Protein AF-A0A931I840-F1 (afdb_monomer)

InterPro domains:
  IPR001387 Cro/C1-type, helix-turn-helix domain [cd00093] (9-64)
  IPR010982 Lambda repressor-like, DNA-binding domain superfamily [G3DSA:1.10.260.40] (5-68)
  IPR010982 Lambda repressor-like, DNA-binding domain superfamily [SSF47413] (7-67)

Nearest PDB structures (foldseek):
  1y7y-assembly1_B  TM=8.201E-01  e=1.451E-03  Aeromonas hydrophila
  2b5a-assembly1_A  TM=7.932E-01  e=1.276E-03  [Bacillus] caldolyticus
  3f52-assembly1_A  TM=7.862E-01  e=1.548E-03  Corynebacterium glutamicum
  3f52-assembly1_E  TM=8.228E-01  e=4.069E-03  Corynebacterium glutamicum
  6jq1-assembly1_A  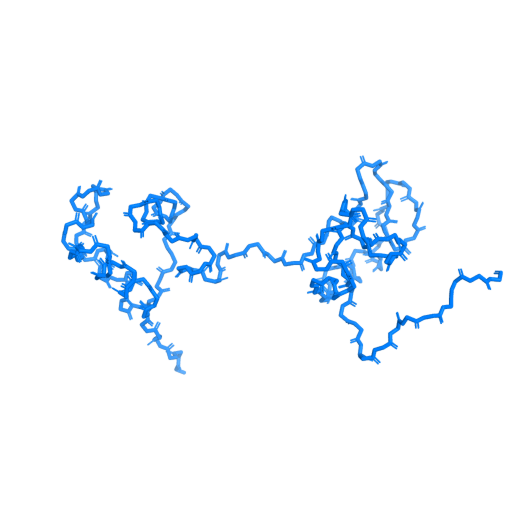TM=7.005E-01  e=1.141E-02  Deinococcus geothermalis DSM 11300

Radius of gyration: 20.65 Å; Cα contacts (8 Å, |Δi|>4): 161; chains: 1; bounding box: 42×32×60 Å

Sequence (143 aa):
MSSVRTNLRLREAVLKAGFTPERVAEKLQVDPKTVERWIQTGRTPYPRHRYAVAALVGVSVAELFPQSAPQLRPSRTSFAGVCIWCEHTECENADCIVTHESAEWEVCEVCGGAPWMASVTGCGCVFGLVQKSAKFAAAGAVA

Structure (mmCIF, N/CA/C/O backbone):
data_AF-A0A931I840-F1
#
_entry.id   AF-A0A931I840-F1
#
loop_
_atom_site.group_PDB
_atom_site.id
_atom_site.type_symbol
_atom_site.label_atom_id
_atom_site.label_alt_id
_atom_site.label_comp_id
_atom_site.label_asym_id
_atom_site.label_entity_id
_atom_site.label_seq_id
_atom_site.pdbx_PDB_ins_code
_atom_site.Cartn_x
_atom_site.Cartn_y
_atom_site.Cartn_z
_atom_site.occupancy
_atom_site.B_iso_or_equiv
_atom_site.auth_seq_id
_atom_site.auth_comp_id
_atom_site.auth_asym_id
_atom_site.auth_atom_id
_atom_site.pdbx_PDB_model_num
ATOM 1 N N . MET A 1 1 ? 15.443 13.947 17.221 1.00 32.94 1 MET A N 1
ATOM 2 C CA . MET A 1 1 ? 14.332 13.431 18.054 1.00 32.94 1 MET A CA 1
ATOM 3 C C . MET A 1 1 ? 13.186 13.083 17.119 1.00 32.94 1 MET A C 1
ATOM 5 O O . MET A 1 1 ? 12.554 13.989 16.594 1.00 32.94 1 MET A O 1
ATOM 9 N N . SER A 1 2 ? 13.007 11.798 16.795 1.00 41.16 2 SER A N 1
ATOM 10 C CA . SER A 1 2 ? 11.962 11.373 15.856 1.00 41.16 2 SER A CA 1
ATOM 11 C C . SER A 1 2 ? 10.600 11.648 16.490 1.00 41.16 2 SER A C 1
ATOM 13 O O . SER A 1 2 ? 10.321 11.143 17.576 1.00 41.16 2 SER A O 1
ATOM 15 N N . SER A 1 3 ? 9.792 12.507 15.867 1.00 49.53 3 SER A N 1
ATOM 16 C CA . SER A 1 3 ? 8.416 12.762 16.292 1.00 49.53 3 SER A CA 1
ATOM 17 C C . SER A 1 3 ? 7.653 11.443 16.193 1.00 49.53 3 SER A C 1
ATOM 19 O O . SER A 1 3 ? 7.295 11.002 15.102 1.00 49.53 3 SER A O 1
ATOM 21 N N . VAL A 1 4 ? 7.463 10.778 17.336 1.00 57.53 4 VAL A N 1
ATOM 22 C CA . VAL A 1 4 ? 6.556 9.640 17.470 1.00 57.53 4 VAL A CA 1
ATOM 23 C C . VAL A 1 4 ? 5.166 10.178 17.165 1.00 57.53 4 VAL A C 1
ATOM 25 O O . VAL A 1 4 ? 4.555 10.857 17.987 1.00 57.53 4 VAL A O 1
ATOM 28 N N . ARG A 1 5 ? 4.708 9.968 15.934 1.00 75.12 5 ARG A N 1
ATOM 29 C CA . ARG A 1 5 ? 3.426 10.484 15.474 1.00 75.12 5 ARG A CA 1
ATOM 30 C C . ARG A 1 5 ? 2.402 9.364 15.620 1.00 75.12 5 ARG A C 1
ATOM 32 O O . ARG A 1 5 ? 2.460 8.372 14.898 1.00 75.12 5 ARG A O 1
ATOM 39 N N . THR A 1 6 ? 1.495 9.522 16.580 1.00 88.69 6 THR A N 1
ATOM 40 C CA . THR A 1 6 ? 0.313 8.671 16.773 1.00 88.69 6 THR A CA 1
ATOM 41 C C . THR A 1 6 ? -0.348 8.356 15.428 1.00 88.69 6 THR A C 1
ATOM 43 O O . THR A 1 6 ? -0.592 9.259 14.625 1.00 88.69 6 THR A O 1
ATOM 46 N N . ASN A 1 7 ? -0.684 7.089 15.183 1.00 93.06 7 ASN A N 1
ATOM 47 C CA . ASN A 1 7 ? -1.485 6.672 14.040 1.00 93.06 7 ASN A CA 1
ATOM 48 C C . ASN A 1 7 ? -2.959 7.036 14.268 1.00 93.06 7 ASN A C 1
ATOM 50 O O . ASN A 1 7 ? -3.771 6.226 14.725 1.00 93.06 7 ASN A O 1
ATOM 54 N N . LEU A 1 8 ? -3.288 8.290 13.958 1.00 93.62 8 LEU A N 1
ATOM 55 C CA . LEU A 1 8 ? -4.648 8.819 14.047 1.00 93.62 8 LEU A CA 1
ATOM 56 C C . LEU A 1 8 ? -5.612 8.092 13.102 1.00 93.62 8 LEU A C 1
ATOM 58 O O . LEU A 1 8 ? -6.744 7.841 13.492 1.00 93.62 8 LEU A O 1
ATOM 62 N N . ARG A 1 9 ? -5.147 7.654 11.922 1.00 93.69 9 ARG A N 1
ATOM 63 C CA . ARG A 1 9 ? -5.976 6.914 10.954 1.00 93.69 9 ARG A CA 1
ATOM 64 C C . ARG A 1 9 ? -6.483 5.599 11.535 1.00 93.69 9 ARG A C 1
ATOM 66 O O . ARG A 1 9 ? -7.673 5.317 11.466 1.00 93.69 9 ARG A O 1
ATOM 73 N N . LEU A 1 10 ? -5.599 4.828 12.172 1.00 95.38 10 LEU A N 1
ATOM 74 C CA . LEU A 1 10 ? -5.989 3.597 12.857 1.00 95.38 10 LEU A CA 1
ATOM 75 C C . LEU A 1 10 ? -6.926 3.876 14.033 1.00 95.38 10 LEU A C 1
ATOM 77 O O . LEU A 1 10 ? -7.921 3.174 14.189 1.00 95.38 10 LEU A O 1
ATOM 81 N N . ARG A 1 11 ? -6.642 4.908 14.838 1.00 95.38 11 ARG A N 1
ATOM 82 C CA . ARG A 1 11 ? -7.516 5.300 15.953 1.00 95.38 11 ARG A CA 1
ATOM 83 C C . 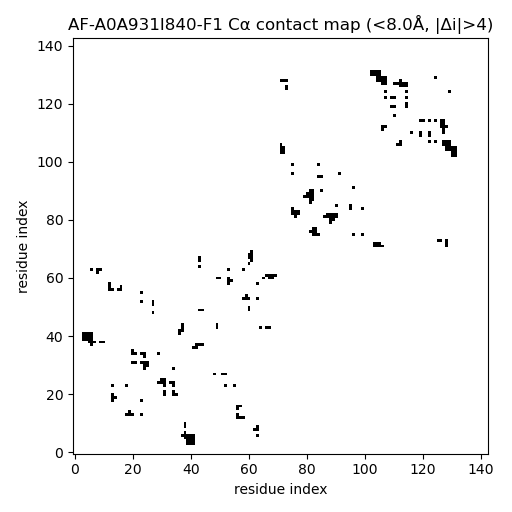ARG A 1 11 ? -8.930 5.626 15.469 1.00 95.38 11 ARG A C 1
ATOM 85 O O . ARG A 1 11 ? -9.896 5.112 16.021 1.00 95.38 11 ARG A O 1
ATOM 92 N N . GLU A 1 12 ? -9.046 6.469 14.451 1.00 95.94 12 GLU A N 1
ATOM 93 C CA . GLU A 1 12 ? -10.330 6.885 13.890 1.00 95.94 12 GLU A CA 1
ATOM 94 C C . GLU A 1 12 ? -11.071 5.722 13.234 1.00 95.94 12 GLU A C 1
ATOM 96 O O . GLU A 1 12 ? -12.273 5.590 13.443 1.00 95.94 12 GLU A O 1
ATOM 101 N N . ALA A 1 13 ? -10.377 4.859 12.487 1.00 96.88 13 ALA A N 1
ATOM 102 C CA . ALA A 1 13 ? -10.984 3.688 11.857 1.00 96.88 13 ALA A CA 1
ATOM 103 C C . ALA A 1 13 ? -11.556 2.709 12.894 1.00 96.88 13 ALA A C 1
ATOM 105 O O . ALA A 1 13 ? -12.686 2.251 12.749 1.00 96.88 13 ALA A O 1
ATOM 106 N N . VAL A 1 14 ? -10.811 2.444 13.974 1.00 96.19 14 VAL A N 1
ATOM 107 C CA . VAL A 1 14 ? -11.269 1.601 15.092 1.00 96.19 14 VAL A CA 1
ATOM 108 C C . VAL A 1 14 ? -12.529 2.184 15.737 1.00 96.19 14 VAL A C 1
ATOM 110 O O . VAL A 1 14 ? -13.508 1.462 15.915 1.00 96.19 14 VAL A O 1
ATOM 113 N N . LEU A 1 15 ? -12.539 3.493 16.013 1.00 95.75 15 LEU A N 1
ATOM 114 C CA . LEU A 1 15 ? -13.697 4.170 16.607 1.00 95.75 15 LEU A CA 1
ATOM 115 C C . LEU A 1 15 ? -14.911 4.198 15.666 1.00 95.75 15 LEU A C 1
ATOM 117 O O . LEU A 1 15 ? -16.021 3.908 16.103 1.00 95.75 15 LEU A O 1
ATOM 121 N N . LYS A 1 16 ? -14.717 4.504 14.376 1.00 96.69 16 LYS A N 1
ATOM 122 C CA . LYS A 1 16 ? -15.792 4.510 13.364 1.00 96.69 16 LYS A CA 1
ATOM 123 C C . LYS A 1 16 ? -16.410 3.127 13.168 1.00 96.69 16 LYS A C 1
ATOM 125 O O . LYS A 1 16 ? -17.613 3.030 12.955 1.00 96.69 16 LYS A O 1
ATOM 130 N N . ALA A 1 17 ? -15.607 2.072 13.282 1.00 96.06 17 ALA A N 1
ATOM 131 C CA . ALA A 1 17 ? -16.074 0.690 13.248 1.00 96.06 17 ALA A CA 1
ATOM 132 C C . ALA A 1 17 ? -16.749 0.238 14.564 1.00 96.06 17 ALA A C 1
ATOM 134 O O . ALA A 1 17 ? -17.170 -0.912 14.668 1.00 96.06 17 ALA A O 1
ATOM 135 N N . GLY A 1 18 ? -16.860 1.116 15.570 1.00 96.00 18 GLY A N 1
ATOM 136 C CA . GLY A 1 18 ? -17.506 0.817 16.850 1.00 96.00 18 GLY A CA 1
ATOM 137 C C . GLY A 1 18 ? -16.677 -0.079 17.773 1.00 96.00 18 GLY A C 1
ATOM 138 O O . GLY A 1 18 ? -17.229 -0.717 18.669 1.00 96.00 18 GLY A O 1
ATOM 139 N N . PHE A 1 19 ? -15.362 -0.154 17.562 1.00 96.50 19 PHE A N 1
ATOM 140 C CA . PHE A 1 19 ? -14.462 -0.955 18.383 1.00 96.50 19 PHE A CA 1
ATOM 141 C C . PHE A 1 19 ? -13.672 -0.101 19.374 1.00 96.50 19 PHE A C 1
ATOM 143 O O . PHE A 1 19 ? -13.385 1.073 19.148 1.00 96.50 19 PHE A O 1
ATOM 150 N N . THR A 1 20 ? -13.257 -0.739 20.466 1.00 95.50 20 THR A N 1
ATOM 151 C CA . THR A 1 20 ? -12.197 -0.238 21.344 1.00 95.50 20 THR A CA 1
ATOM 152 C C . THR A 1 20 ? -10.884 -0.974 21.039 1.00 95.50 20 THR A C 1
ATOM 154 O O . THR A 1 20 ? -10.924 -2.070 20.463 1.00 95.50 20 THR A O 1
ATOM 157 N N . PRO A 1 21 ? -9.709 -0.429 21.410 1.00 94.19 21 PRO A N 1
ATOM 158 C CA . PRO A 1 21 ? -8.431 -1.130 21.255 1.00 94.19 21 PRO A CA 1
ATOM 159 C C . PRO A 1 21 ? -8.421 -2.530 21.884 1.00 94.19 21 PRO A C 1
ATOM 161 O O . PRO A 1 21 ? -7.870 -3.463 21.300 1.00 94.19 21 PRO A O 1
ATOM 164 N N . GLU A 1 22 ? -9.085 -2.705 23.025 1.00 96.19 22 GLU A N 1
ATOM 165 C CA . GLU A 1 22 ? -9.223 -3.985 23.725 1.00 96.19 22 GLU A CA 1
ATOM 166 C C . GLU A 1 22 ? -10.059 -4.968 22.906 1.00 96.19 22 GLU A C 1
ATOM 168 O O . GLU A 1 22 ? -9.683 -6.129 22.754 1.00 96.19 22 GLU A O 1
ATOM 173 N N . ARG A 1 23 ? -11.161 -4.499 22.309 1.00 97.19 23 ARG A N 1
ATOM 174 C CA . ARG A 1 23 ? -12.017 -5.344 21.471 1.00 97.19 23 ARG A CA 1
ATOM 175 C C . ARG A 1 23 ? -11.320 -5.759 20.177 1.00 97.19 23 ARG A C 1
ATOM 177 O O . ARG A 1 23 ? -11.497 -6.890 19.726 1.00 97.19 23 ARG A O 1
ATOM 184 N N . VAL A 1 24 ? -10.505 -4.878 19.596 1.00 97.00 24 VAL A N 1
ATOM 185 C CA . VAL A 1 24 ? -9.621 -5.229 18.472 1.00 97.00 24 VAL A CA 1
ATOM 186 C C . VAL A 1 24 ? -8.622 -6.298 18.907 1.00 97.00 24 VAL A C 1
ATOM 188 O O . VAL A 1 24 ? -8.442 -7.284 18.197 1.00 97.00 24 VAL A O 1
ATOM 191 N N . ALA A 1 25 ? -7.999 -6.130 20.073 1.00 97.19 25 ALA A N 1
ATOM 192 C CA . ALA A 1 25 ? -7.014 -7.068 20.596 1.00 97.19 25 ALA A CA 1
ATOM 193 C C . ALA A 1 25 ? -7.606 -8.466 20.818 1.00 97.19 25 ALA A C 1
ATOM 195 O O . ALA A 1 25 ? -7.025 -9.456 20.379 1.00 97.19 25 ALA A O 1
ATOM 196 N N . GLU A 1 26 ? -8.808 -8.533 21.392 1.00 97.19 26 GLU A N 1
ATOM 197 C CA . GLU A 1 26 ? -9.574 -9.769 21.557 1.00 97.19 26 GLU A CA 1
ATOM 198 C C . GLU A 1 26 ? -9.872 -10.438 20.205 1.00 97.19 26 GLU A C 1
ATOM 200 O O . GLU A 1 26 ? -9.579 -11.619 20.018 1.00 97.19 26 GLU A O 1
ATOM 205 N N . LYS A 1 27 ? -10.398 -9.680 19.232 1.00 96.56 27 LYS A N 1
ATOM 206 C CA . LYS A 1 27 ? -10.734 -10.193 17.892 1.00 96.56 27 LYS A CA 1
ATOM 207 C C . LYS A 1 27 ? -9.514 -10.705 17.127 1.00 96.56 27 LYS A C 1
ATOM 209 O O . LYS A 1 27 ? -9.632 -11.675 16.385 1.00 96.56 27 LYS A O 1
ATOM 214 N N . LEU A 1 28 ? -8.365 -10.051 17.290 1.00 95.81 28 LEU A N 1
ATOM 215 C CA . LEU A 1 28 ? -7.110 -10.402 16.618 1.00 95.81 28 LEU A CA 1
ATOM 216 C C . LEU A 1 28 ? -6.239 -11.369 17.434 1.00 95.81 28 LEU A C 1
ATOM 218 O O . LEU A 1 28 ? -5.167 -11.745 16.959 1.00 95.81 28 LEU A O 1
ATOM 222 N N . GLN A 1 29 ? -6.676 -11.757 18.638 1.00 96.00 29 GLN A N 1
ATOM 223 C CA . GLN A 1 29 ? -5.917 -12.594 19.574 1.00 96.00 29 GLN A CA 1
ATOM 224 C C . GLN A 1 29 ? -4.497 -12.055 19.822 1.00 96.00 29 GLN A C 1
ATOM 226 O O . GLN A 1 29 ? -3.501 -12.782 19.783 1.00 96.00 29 GLN A O 1
ATOM 231 N N . VAL A 1 30 ? -4.399 -10.746 20.051 1.00 96.44 30 VAL A N 1
ATOM 232 C CA . VAL A 1 30 ? -3.158 -10.055 20.421 1.00 96.44 30 VAL A CA 1
ATOM 233 C C . VAL A 1 30 ? -3.309 -9.389 21.784 1.00 96.44 30 VAL A C 1
ATOM 235 O O . VAL A 1 30 ? -4.413 -9.184 22.273 1.00 96.44 30 VAL A O 1
ATOM 238 N N . ASP A 1 31 ? -2.189 -9.023 22.401 1.00 96.19 31 ASP A N 1
ATOM 239 C CA . ASP A 1 31 ? -2.203 -8.263 23.651 1.00 96.19 31 ASP A CA 1
ATOM 240 C C . ASP A 1 31 ? -2.762 -6.835 23.422 1.00 96.19 31 ASP A C 1
ATOM 242 O O . ASP A 1 31 ? -2.341 -6.183 22.457 1.00 96.19 31 ASP A O 1
ATOM 246 N N . PRO A 1 32 ? -3.654 -6.305 24.285 1.00 94.94 32 PRO A N 1
ATOM 247 C CA . PRO A 1 32 ? -4.187 -4.944 24.161 1.00 94.94 32 PRO A CA 1
ATOM 248 C C . PRO A 1 32 ? -3.115 -3.856 24.033 1.00 94.94 32 PRO A C 1
ATOM 250 O O . PRO A 1 32 ? -3.231 -2.980 23.171 1.00 94.94 32 PRO A O 1
ATOM 253 N N . LYS A 1 33 ? -1.995 -3.969 24.760 1.00 94.69 33 LYS A N 1
ATOM 254 C CA . LYS A 1 33 ? -0.864 -3.031 24.650 1.00 94.69 33 LYS A CA 1
ATOM 255 C C . LYS A 1 33 ? -0.211 -3.077 23.274 1.00 94.69 33 LYS A C 1
ATOM 257 O O . LYS A 1 33 ? 0.421 -2.112 22.848 1.00 94.69 33 LYS A O 1
ATOM 262 N N . THR A 1 34 ? -0.330 -4.192 22.551 1.00 95.19 34 THR A N 1
ATOM 263 C CA . THR A 1 34 ? 0.154 -4.283 21.168 1.00 95.19 34 THR A CA 1
ATOM 264 C C . THR A 1 34 ? -0.670 -3.391 20.245 1.00 95.19 34 THR A C 1
ATOM 266 O O . THR A 1 34 ? -0.076 -2.674 19.435 1.00 95.19 34 THR A O 1
ATOM 269 N N . VAL A 1 35 ? -1.998 -3.386 20.399 1.00 95.38 35 VAL A N 1
ATOM 270 C CA . VAL A 1 35 ? -2.904 -2.517 19.629 1.00 95.38 35 VAL A CA 1
ATOM 271 C C . VAL A 1 35 ? -2.713 -1.056 20.025 1.00 95.38 35 VAL A C 1
ATOM 273 O O . VAL A 1 35 ? -2.542 -0.202 19.152 1.00 95.38 35 VAL A O 1
ATOM 276 N N . GLU A 1 36 ? -2.640 -0.764 21.325 1.00 94.12 36 GLU A N 1
ATOM 277 C CA . GLU A 1 36 ? -2.322 0.579 21.823 1.00 94.12 36 GLU A CA 1
ATOM 278 C C . GLU A 1 36 ? -1.004 1.087 21.249 1.00 94.12 36 GLU A C 1
ATOM 280 O O . GLU A 1 36 ? -0.931 2.223 20.790 1.00 94.12 36 GLU A O 1
ATOM 285 N N . ARG A 1 37 ? 0.029 0.239 21.196 1.00 93.38 37 ARG A N 1
ATOM 286 C CA . ARG A 1 37 ? 1.320 0.593 20.605 1.00 93.38 37 ARG A CA 1
ATOM 287 C C . ARG A 1 37 ? 1.199 0.901 19.113 1.00 93.38 37 ARG A C 1
ATOM 289 O O . ARG A 1 37 ? 1.820 1.859 18.664 1.00 93.38 37 ARG A O 1
ATOM 296 N N . TRP A 1 38 ? 0.411 0.151 18.339 1.00 94.38 38 TRP A N 1
ATOM 297 C CA . TRP A 1 38 ? 0.172 0.483 16.923 1.00 94.38 38 TRP A CA 1
ATOM 298 C C . TRP A 1 38 ? -0.449 1.874 16.760 1.00 94.38 38 TRP A C 1
ATOM 300 O O . TRP A 1 38 ? -0.074 2.611 15.847 1.00 94.38 38 TRP A O 1
ATOM 310 N N . ILE A 1 39 ? -1.352 2.251 17.669 1.00 94.12 39 ILE A N 1
ATOM 311 C CA . ILE A 1 39 ? -2.013 3.558 17.663 1.00 94.12 39 ILE A CA 1
ATOM 312 C C . ILE A 1 39 ? -1.074 4.659 18.164 1.00 94.12 39 ILE A C 1
ATOM 314 O O . ILE A 1 39 ? -0.904 5.666 17.493 1.00 94.12 39 ILE A O 1
ATOM 318 N N . GLN A 1 40 ? -0.466 4.508 19.335 1.00 92.38 40 GLN A N 1
ATOM 319 C CA . GLN A 1 40 ? 0.278 5.576 20.008 1.00 92.38 40 GLN A CA 1
ATOM 320 C C . GLN A 1 40 ? 1.639 5.840 19.369 1.00 92.38 40 GLN A C 1
ATOM 322 O O . GLN A 1 40 ? 2.038 6.994 19.249 1.00 92.38 40 GLN A O 1
ATOM 327 N N . THR A 1 41 ? 2.350 4.795 18.939 1.00 87.56 41 THR A N 1
ATOM 328 C CA . THR A 1 41 ? 3.704 4.961 18.387 1.00 87.56 41 THR A CA 1
ATOM 329 C C . THR A 1 41 ? 3.752 4.955 16.869 1.00 87.56 41 THR A C 1
ATOM 331 O O . THR A 1 41 ? 4.817 5.151 16.288 1.00 87.56 41 THR A O 1
ATOM 334 N N . GLY A 1 42 ? 2.614 4.704 16.218 1.00 82.50 42 GLY A N 1
ATOM 335 C CA . GLY A 1 42 ? 2.547 4.553 14.770 1.00 82.50 42 GLY A CA 1
ATOM 336 C C . GLY A 1 42 ? 3.305 3.336 14.248 1.00 82.50 42 GLY A C 1
ATOM 337 O O . GLY A 1 42 ? 3.617 3.265 13.062 1.00 82.50 42 GLY A O 1
ATOM 338 N N . ARG A 1 43 ? 3.619 2.367 15.121 1.00 86.50 43 ARG A N 1
ATOM 339 C CA . ARG A 1 43 ? 4.358 1.165 14.736 1.00 86.50 43 ARG A CA 1
ATOM 340 C C . ARG A 1 43 ? 3.559 0.344 13.731 1.00 86.50 43 ARG A C 1
ATOM 342 O O . ARG A 1 43 ? 2.479 -0.151 14.046 1.00 86.50 43 ARG A O 1
ATOM 349 N N . THR A 1 44 ? 4.168 0.097 12.579 1.00 89.44 44 THR A N 1
ATOM 350 C CA . THR A 1 44 ? 3.640 -0.800 11.553 1.00 89.44 44 THR A CA 1
ATOM 351 C C . THR A 1 44 ? 3.671 -2.264 12.042 1.00 89.44 44 THR A C 1
ATOM 353 O O . THR A 1 44 ? 4.749 -2.773 12.370 1.00 89.44 44 THR A O 1
ATOM 356 N N . PRO A 1 45 ? 2.523 -2.968 12.114 1.00 91.75 45 PRO A N 1
ATOM 357 C CA . PRO A 1 45 ? 2.461 -4.381 12.492 1.00 91.75 45 PRO A CA 1
ATOM 358 C C . PRO A 1 45 ? 3.098 -5.313 11.449 1.00 91.75 45 PRO A C 1
ATOM 360 O O . PRO A 1 45 ? 3.325 -4.932 10.297 1.00 91.75 45 PRO A O 1
ATOM 363 N N . TYR A 1 46 ? 3.300 -6.578 11.837 1.00 90.88 46 TYR A N 1
ATOM 364 C CA . TYR A 1 46 ? 3.591 -7.659 10.889 1.00 90.88 46 TYR A CA 1
ATOM 365 C C . TYR A 1 46 ? 2.445 -7.844 9.881 1.00 90.88 46 TYR A C 1
ATOM 367 O O . TYR A 1 46 ? 1.289 -7.610 10.249 1.00 90.88 46 TYR A O 1
ATOM 375 N N . PRO A 1 47 ? 2.730 -8.327 8.652 1.00 90.50 47 PRO A N 1
ATOM 376 C CA . PRO A 1 47 ? 1.746 -8.434 7.574 1.00 90.50 47 PRO A CA 1
ATOM 377 C C . PRO A 1 47 ? 0.409 -9.050 7.999 1.00 90.50 47 PRO A C 1
ATOM 379 O O . PRO A 1 47 ? -0.624 -8.414 7.816 1.00 90.50 47 PRO A O 1
ATOM 382 N N . ARG A 1 48 ? 0.423 -10.212 8.672 1.00 93.50 48 ARG A N 1
ATOM 383 C CA . ARG A 1 48 ? -0.800 -10.896 9.139 1.00 93.50 48 ARG A CA 1
ATOM 384 C C . ARG A 1 48 ? -1.735 -9.992 9.954 1.00 93.50 48 ARG A C 1
ATOM 386 O O . ARG A 1 48 ? -2.939 -9.986 9.740 1.00 93.50 48 ARG A O 1
ATOM 393 N N . HIS A 1 49 ? -1.160 -9.187 10.846 1.00 95.06 49 HIS A N 1
ATOM 394 C CA . HIS A 1 49 ? -1.900 -8.318 11.759 1.00 95.06 49 HIS A CA 1
ATOM 395 C C . HIS A 1 49 ? -2.388 -7.055 11.058 1.00 95.06 49 HIS A C 1
ATOM 397 O O . HIS A 1 49 ? -3.474 -6.574 11.365 1.00 95.06 49 HIS A O 1
ATOM 403 N N . ARG A 1 50 ? -1.622 -6.551 10.078 1.00 93.56 50 ARG A N 1
ATOM 404 C CA . ARG A 1 50 ? -2.052 -5.435 9.222 1.00 93.56 50 ARG A CA 1
ATOM 405 C C . ARG A 1 50 ? -3.297 -5.794 8.427 1.00 93.56 50 ARG A C 1
ATOM 407 O O . ARG A 1 50 ? -4.247 -5.022 8.423 1.00 93.56 50 ARG A O 1
ATOM 414 N N . TYR A 1 51 ? -3.296 -6.960 7.785 1.00 94.62 51 TYR A N 1
ATOM 415 C CA . TYR A 1 51 ? -4.454 -7.416 7.019 1.00 94.62 51 TYR A CA 1
ATOM 416 C C . TYR A 1 51 ? -5.652 -7.702 7.926 1.00 94.62 51 TYR A C 1
ATOM 418 O O . TYR A 1 51 ? -6.760 -7.286 7.604 1.00 94.62 51 TYR A O 1
ATOM 426 N N . ALA A 1 52 ? -5.432 -8.334 9.084 1.00 96.25 52 ALA A N 1
ATOM 427 C CA . ALA A 1 52 ? -6.509 -8.625 10.026 1.00 96.25 52 ALA A CA 1
ATOM 428 C C . ALA A 1 52 ? -7.183 -7.353 10.565 1.00 96.25 52 ALA A C 1
ATOM 430 O O . ALA A 1 52 ? -8.409 -7.272 10.575 1.00 96.25 52 ALA A O 1
ATOM 431 N N . VAL A 1 53 ? -6.406 -6.338 10.972 1.00 96.44 53 VAL A N 1
ATOM 432 C CA . VAL A 1 53 ? -6.992 -5.088 11.484 1.00 96.44 53 VAL A CA 1
ATOM 433 C C . VAL A 1 53 ? -7.685 -4.297 10.377 1.00 96.44 53 VAL A C 1
ATOM 435 O O . VAL A 1 53 ? -8.770 -3.778 10.611 1.00 96.44 53 VAL A O 1
ATOM 438 N N . ALA A 1 54 ? -7.112 -4.265 9.168 1.00 96.00 54 ALA A N 1
ATOM 439 C CA . ALA A 1 54 ? -7.719 -3.643 7.992 1.00 96.00 54 ALA A CA 1
ATOM 440 C C . ALA A 1 54 ? -9.083 -4.260 7.657 1.00 96.00 54 ALA A C 1
ATOM 442 O O . ALA A 1 54 ? -10.065 -3.539 7.488 1.00 96.00 54 ALA A O 1
ATOM 443 N N . ALA A 1 55 ? -9.161 -5.594 7.643 1.00 96.25 55 ALA A N 1
ATOM 444 C CA . ALA A 1 55 ? -10.410 -6.316 7.431 1.00 96.25 55 ALA A CA 1
ATOM 445 C C . ALA A 1 55 ? -11.429 -6.053 8.550 1.00 96.25 55 ALA A C 1
ATOM 447 O O . ALA A 1 55 ? -12.606 -5.859 8.263 1.00 96.25 55 ALA A O 1
ATOM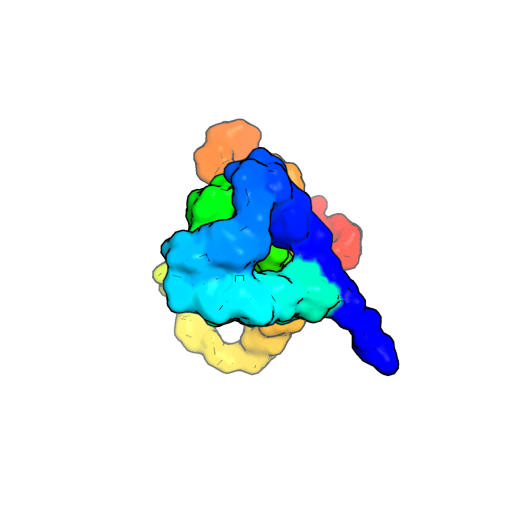 448 N N . LEU A 1 56 ? -10.981 -6.005 9.811 1.00 97.00 56 LEU A N 1
ATOM 449 C CA . LEU A 1 56 ? -11.860 -5.765 10.957 1.00 97.00 56 LEU A CA 1
ATOM 450 C C . LEU A 1 56 ? -12.526 -4.382 10.905 1.00 97.00 56 LEU A C 1
ATOM 452 O O . LEU A 1 56 ? -13.700 -4.269 11.241 1.00 97.00 56 LEU A O 1
ATOM 456 N N . VAL A 1 57 ? -11.786 -3.343 10.509 1.00 96.88 57 VAL A N 1
ATOM 457 C CA . VAL A 1 57 ? -12.293 -1.956 10.494 1.00 96.88 57 VAL A CA 1
ATOM 458 C C . VAL A 1 57 ? -12.818 -1.507 9.126 1.00 96.88 57 VAL A C 1
ATOM 460 O O . VAL A 1 57 ? -13.327 -0.396 9.014 1.00 96.88 57 VAL A O 1
ATOM 463 N N . GLY A 1 58 ? -12.694 -2.339 8.087 1.00 95.69 58 GLY A N 1
ATOM 464 C CA . GLY A 1 58 ? -13.164 -2.030 6.733 1.00 95.69 58 GLY A CA 1
ATOM 465 C C . GLY A 1 58 ? -12.355 -0.948 6.008 1.00 95.69 58 GLY A C 1
ATOM 466 O O . GLY A 1 58 ? -12.887 -0.282 5.125 1.00 95.69 58 GLY A O 1
ATOM 467 N N . VAL A 1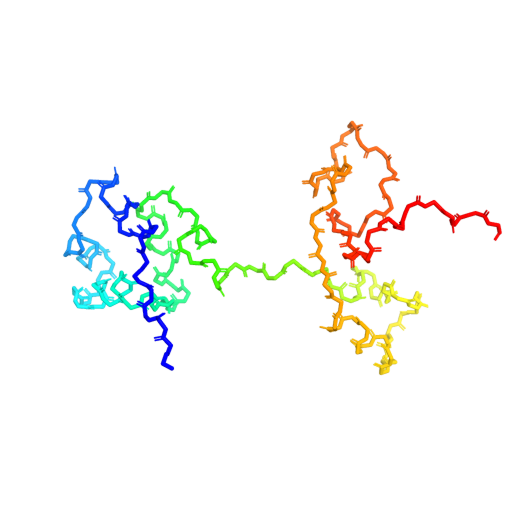 59 ? -11.084 -0.756 6.372 1.00 96.06 59 VAL A N 1
ATOM 468 C CA . VAL A 1 59 ? -10.196 0.270 5.794 1.00 96.06 59 VAL A CA 1
ATOM 469 C C . VAL A 1 59 ? -8.957 -0.397 5.210 1.00 96.06 59 VAL A C 1
ATOM 471 O O . VAL A 1 59 ? -8.425 -1.344 5.786 1.00 96.06 59 VAL A O 1
ATOM 474 N N . SER A 1 60 ? -8.472 0.087 4.065 1.00 93.19 60 SER A N 1
ATOM 475 C CA . SER A 1 60 ? -7.321 -0.518 3.387 1.00 93.19 60 SER A CA 1
ATOM 476 C C . SER A 1 60 ? -6.032 -0.452 4.226 1.00 93.19 60 SER A C 1
ATOM 478 O O . SER A 1 60 ? -5.793 0.492 4.982 1.00 93.19 60 SER A O 1
ATOM 480 N N . VAL A 1 61 ? -5.140 -1.435 4.049 1.00 92.00 61 VAL A N 1
ATOM 481 C CA . VAL A 1 61 ? -3.827 -1.451 4.726 1.00 92.00 61 VAL A CA 1
ATOM 482 C C . VAL A 1 61 ? -2.996 -0.215 4.375 1.00 92.00 61 VAL A C 1
ATOM 484 O O . VAL A 1 61 ? -2.330 0.328 5.251 1.00 92.00 61 VAL A O 1
ATOM 487 N N . ALA A 1 62 ? -3.043 0.237 3.119 1.00 88.69 62 ALA A N 1
ATOM 488 C CA . ALA A 1 62 ? -2.302 1.410 2.6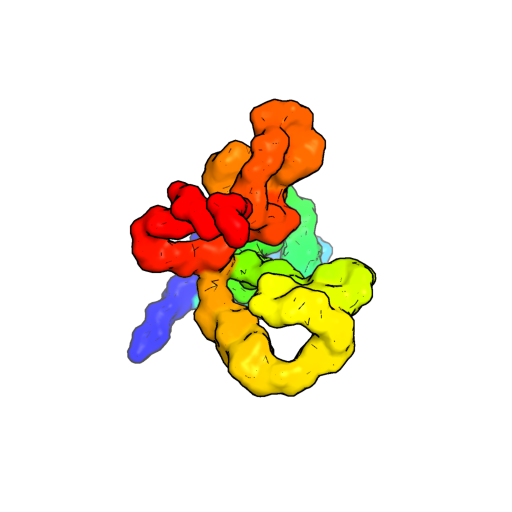57 1.00 88.69 62 ALA A CA 1
ATOM 489 C C . ALA A 1 62 ? -2.779 2.701 3.341 1.00 88.69 62 ALA A C 1
ATOM 491 O O . ALA A 1 62 ? -1.965 3.555 3.684 1.00 88.69 62 ALA A O 1
ATOM 492 N N . GLU A 1 63 ? -4.081 2.822 3.601 1.00 89.62 63 GLU A N 1
ATOM 493 C CA . GLU A 1 63 ? -4.641 3.962 4.323 1.00 89.62 63 GLU A CA 1
ATOM 494 C C . GLU A 1 63 ? -4.274 3.920 5.813 1.00 89.62 63 GLU A C 1
ATOM 496 O O . GLU A 1 63 ? -3.784 4.913 6.357 1.00 89.62 63 GLU A O 1
ATOM 501 N N . LEU A 1 64 ? -4.420 2.762 6.468 1.00 91.94 64 LEU A N 1
ATOM 502 C CA . LEU A 1 64 ? -4.068 2.599 7.885 1.00 91.94 64 LEU A CA 1
ATOM 503 C C . LEU A 1 64 ? -2.558 2.719 8.141 1.00 91.94 64 LEU A C 1
ATOM 505 O O . LEU A 1 64 ? -2.141 3.227 9.184 1.00 91.94 64 LEU A O 1
ATOM 509 N N . PHE A 1 65 ? -1.734 2.249 7.204 1.00 90.25 65 PHE A N 1
ATOM 510 C CA . PHE A 1 65 ? -0.282 2.149 7.33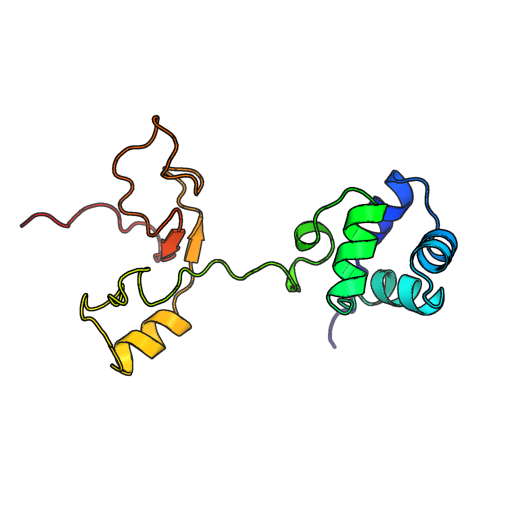3 1.00 90.25 65 PHE A CA 1
ATOM 511 C C . PHE A 1 65 ? 0.415 2.560 6.019 1.00 90.25 65 PHE A C 1
ATOM 513 O O . PHE A 1 65 ? 0.923 1.698 5.296 1.00 90.25 65 PHE A O 1
ATOM 520 N N . PRO A 1 66 ? 0.525 3.867 5.716 1.00 83.25 66 PRO A N 1
ATOM 521 C CA . PRO A 1 66 ? 1.085 4.348 4.446 1.00 83.25 66 PRO A CA 1
ATOM 522 C C . PRO A 1 66 ? 2.528 3.922 4.207 1.00 83.25 66 PRO A C 1
ATOM 524 O O . PRO A 1 66 ? 2.923 3.679 3.078 1.00 83.25 66 PRO A O 1
ATOM 527 N N . GLN A 1 67 ? 3.313 3.769 5.276 1.00 79.62 67 GLN A N 1
ATOM 528 C CA . GLN A 1 67 ? 4.690 3.270 5.186 1.00 79.62 67 GLN A CA 1
ATOM 529 C C . GLN A 1 67 ? 4.774 1.808 4.719 1.00 79.62 67 GLN A C 1
ATOM 531 O O . GLN A 1 67 ? 5.858 1.320 4.427 1.00 79.62 67 GLN A O 1
ATOM 536 N N . SER A 1 68 ? 3.647 1.093 4.69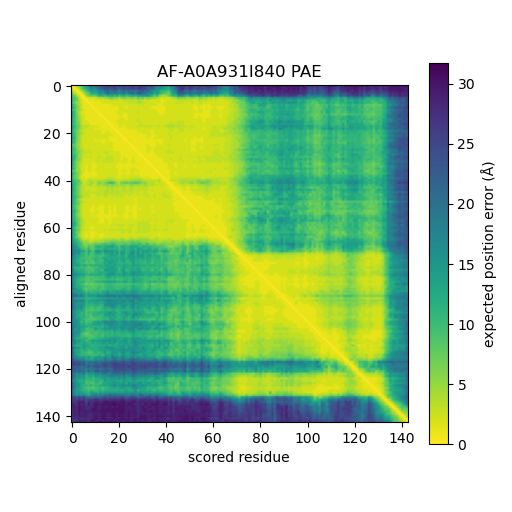7 1.00 75.38 68 SER A N 1
ATOM 537 C CA . SER A 1 68 ? 3.546 -0.273 4.181 1.00 75.38 68 SER A CA 1
ATOM 538 C C . SER A 1 68 ? 2.850 -0.364 2.826 1.00 75.38 68 SER A C 1
ATOM 540 O O . SER A 1 68 ? 2.714 -1.470 2.304 1.00 75.38 68 SER A O 1
ATOM 542 N N . ALA A 1 69 ? 2.399 0.766 2.268 1.00 69.75 69 ALA A N 1
ATOM 543 C CA . ALA A 1 69 ? 1.875 0.796 0.913 1.00 69.75 69 ALA A CA 1
ATOM 544 C C . ALA A 1 69 ? 2.995 0.416 -0.074 1.00 69.75 69 ALA A C 1
ATOM 546 O O . ALA A 1 69 ? 4.152 0.789 0.150 1.00 69.75 69 ALA A O 1
ATOM 547 N N . PRO A 1 70 ? 2.683 -0.343 -1.139 1.00 69.31 70 PRO A N 1
ATOM 548 C CA . PRO A 1 70 ? 3.662 -0.638 -2.173 1.00 69.31 70 PRO A CA 1
ATOM 549 C C . PRO A 1 70 ? 4.198 0.674 -2.750 1.00 69.31 70 PRO A C 1
ATOM 551 O O . PRO A 1 70 ? 3.436 1.605 -3.014 1.00 69.31 70 PRO A O 1
ATOM 554 N N . GLN A 1 71 ? 5.518 0.753 -2.915 1.00 76.12 71 GLN A N 1
ATOM 555 C CA . GLN A 1 71 ? 6.119 1.875 -3.625 1.00 76.12 71 GLN A CA 1
ATOM 556 C C . GLN A 1 71 ? 5.611 1.844 -5.065 1.00 76.12 71 GLN A C 1
ATOM 558 O O . GLN A 1 71 ? 5.626 0.792 -5.706 1.00 76.12 71 GLN A O 1
ATOM 563 N N . LEU A 1 72 ? 5.145 2.990 -5.559 1.00 85.19 72 LEU A N 1
ATOM 564 C CA . LEU A 1 72 ? 4.833 3.150 -6.971 1.00 85.19 72 LEU A CA 1
ATOM 565 C C . LEU A 1 72 ? 6.160 3.029 -7.722 1.00 85.19 72 LEU A C 1
ATOM 567 O O . LEU A 1 72 ? 6.994 3.926 -7.661 1.00 85.19 72 LEU A O 1
ATOM 571 N N . ARG A 1 73 ? 6.394 1.866 -8.324 1.00 90.12 73 ARG A N 1
ATOM 572 C CA . ARG A 1 73 ? 7.520 1.578 -9.210 1.00 90.12 73 ARG A CA 1
ATOM 573 C C . ARG A 1 73 ? 7.153 0.336 -10.025 1.00 90.12 73 ARG A C 1
ATOM 575 O O . ARG A 1 73 ? 6.852 -0.697 -9.423 1.00 90.12 73 ARG A O 1
ATOM 582 N N . PRO A 1 74 ? 7.136 0.409 -11.365 1.00 90.25 74 PRO A N 1
ATOM 583 C CA . PRO A 1 74 ? 6.939 -0.778 -12.182 1.00 90.25 74 PRO A CA 1
ATOM 584 C C . PRO A 1 74 ? 8.157 -1.698 -12.053 1.00 90.25 74 PRO A C 1
ATOM 586 O O . PRO A 1 74 ? 9.231 -1.264 -11.648 1.00 90.25 74 PRO A O 1
ATOM 589 N N . SER A 1 75 ? 8.024 -2.965 -12.437 1.00 92.12 75 SER A N 1
ATOM 590 C CA . SER A 1 75 ? 9.209 -3.808 -12.622 1.00 92.12 75 SER A CA 1
ATOM 591 C C . SER A 1 75 ? 10.164 -3.163 -13.636 1.00 92.12 75 SER A C 1
ATOM 593 O O . SER A 1 75 ? 9.717 -2.625 -14.651 1.00 92.12 75 SER A O 1
ATOM 595 N N . ARG A 1 76 ? 11.481 -3.245 -13.391 1.00 92.88 76 ARG A N 1
ATOM 596 C CA . ARG A 1 76 ? 12.509 -2.812 -14.358 1.00 92.88 76 ARG A CA 1
ATOM 597 C C . ARG A 1 76 ? 12.382 -3.549 -15.685 1.00 92.88 76 ARG A C 1
ATOM 599 O O . ARG A 1 76 ? 12.713 -2.999 -16.730 1.00 92.88 76 ARG A O 1
ATOM 606 N N . THR A 1 77 ? 11.950 -4.802 -15.635 1.00 94.00 77 THR A N 1
ATOM 607 C CA . THR A 1 77 ? 11.718 -5.638 -16.808 1.00 94.00 77 THR A CA 1
ATOM 608 C C . THR A 1 77 ? 10.225 -5.828 -17.033 1.00 94.00 77 THR A C 1
ATOM 610 O O . THR A 1 77 ? 9.459 -6.038 -16.089 1.00 94.00 77 THR A O 1
ATOM 613 N N . SER A 1 78 ? 9.805 -5.760 -18.295 1.00 90.69 78 SER A N 1
ATOM 614 C CA . SER A 1 78 ? 8.453 -6.128 -18.704 1.00 90.69 78 SER A CA 1
ATOM 615 C C . SER A 1 78 ? 8.195 -7.616 -18.441 1.00 90.69 78 SER A C 1
ATOM 617 O O . SER A 1 78 ? 9.117 -8.391 -18.180 1.00 90.69 78 SER A O 1
ATOM 619 N N . PHE A 1 79 ? 6.942 -8.052 -18.576 1.00 91.75 79 PHE A N 1
ATOM 620 C CA . PHE A 1 79 ? 6.582 -9.469 -18.448 1.00 91.75 79 PHE A CA 1
ATOM 621 C C . PHE A 1 79 ? 7.303 -10.384 -19.457 1.00 91.75 79 PHE A C 1
ATOM 623 O O . PHE A 1 79 ? 7.407 -11.580 -19.215 1.00 91.75 79 PHE A O 1
ATOM 630 N N . ALA A 1 80 ? 7.829 -9.827 -20.555 1.00 92.94 80 ALA A N 1
ATOM 631 C CA . ALA A 1 80 ? 8.639 -10.543 -21.542 1.00 92.94 80 ALA A CA 1
ATOM 632 C C . ALA A 1 80 ? 10.151 -10.521 -21.227 1.00 92.94 80 ALA A C 1
ATOM 634 O O . ALA A 1 80 ? 10.955 -10.937 -22.055 1.00 92.94 80 ALA A O 1
ATOM 635 N N . GLY A 1 81 ? 10.564 -10.001 -20.065 1.00 93.31 81 GLY A N 1
ATOM 636 C CA . GLY A 1 81 ? 11.975 -9.904 -19.676 1.00 93.31 81 GLY A CA 1
ATOM 637 C C . GLY A 1 81 ? 12.741 -8.745 -20.326 1.00 93.31 81 GLY A C 1
ATOM 638 O O . GLY A 1 81 ? 13.961 -8.680 -20.198 1.00 93.31 81 GLY A O 1
ATOM 639 N N . VAL A 1 82 ? 12.046 -7.823 -20.999 1.00 94.19 82 VAL A N 1
ATOM 640 C CA . VAL A 1 82 ? 12.643 -6.671 -21.696 1.00 94.19 82 VAL A CA 1
ATOM 641 C C . VAL A 1 82 ? 12.846 -5.511 -20.722 1.00 94.19 82 VAL A C 1
ATOM 643 O O . VAL A 1 82 ? 11.897 -5.105 -20.050 1.00 94.19 82 VAL A O 1
ATOM 646 N N . CYS A 1 83 ? 14.059 -4.964 -20.630 1.00 94.56 83 CYS A N 1
ATOM 647 C CA . CYS A 1 83 ? 14.362 -3.802 -19.790 1.00 94.56 83 CYS A CA 1
ATOM 648 C C . CYS A 1 83 ? 13.626 -2.548 -20.280 1.00 94.56 83 CYS A C 1
ATOM 650 O O . CYS A 1 83 ? 13.763 -2.180 -21.442 1.00 94.56 83 CYS A O 1
ATOM 652 N N . ILE A 1 84 ? 12.929 -1.837 -19.390 1.00 92.25 84 ILE A N 1
ATOM 653 C CA . ILE A 1 84 ? 12.186 -0.615 -19.750 1.00 92.25 84 ILE A CA 1
ATOM 654 C C . ILE A 1 84 ? 13.083 0.581 -20.118 1.00 92.25 84 ILE A C 1
ATOM 656 O O . ILE A 1 84 ? 12.573 1.585 -20.596 1.00 92.25 84 ILE A O 1
ATOM 660 N N . TRP A 1 85 ? 14.392 0.500 -19.852 1.00 92.50 85 TRP A N 1
ATOM 661 C CA . TRP A 1 85 ? 15.343 1.597 -20.089 1.00 92.50 85 TRP A CA 1
ATOM 662 C C . TRP A 1 85 ? 16.164 1.437 -21.365 1.00 92.50 85 TRP A C 1
ATOM 664 O O . TRP A 1 85 ? 16.457 2.424 -22.024 1.00 92.50 85 TRP A O 1
ATOM 674 N N . CYS A 1 86 ? 16.579 0.210 -21.680 1.00 94.69 86 CYS A N 1
ATOM 675 C CA . CYS A 1 86 ? 17.453 -0.072 -22.821 1.00 94.69 86 CYS A CA 1
ATOM 676 C C . CYS A 1 86 ? 16.850 -1.055 -23.825 1.00 94.69 86 CYS A C 1
ATOM 678 O O . CYS A 1 86 ? 17.506 -1.380 -24.803 1.00 94.69 86 CYS A O 1
ATOM 680 N N . GLU A 1 87 ? 15.649 -1.578 -23.564 1.00 93.56 87 GLU A N 1
ATOM 681 C CA . GLU A 1 87 ? 14.905 -2.461 -24.474 1.00 93.56 87 GLU A CA 1
ATOM 682 C C . GLU A 1 87 ? 15.577 -3.813 -24.786 1.00 93.56 87 GLU A C 1
ATOM 684 O O . GLU A 1 87 ? 15.105 -4.577 -25.624 1.00 93.56 87 GLU A O 1
ATOM 689 N N . HIS A 1 88 ? 16.627 -4.180 -24.046 1.00 95.19 88 HIS A N 1
ATOM 690 C CA . HIS A 1 88 ? 17.261 -5.495 -24.142 1.00 95.19 88 HIS A CA 1
ATOM 691 C C . HIS A 1 88 ? 16.622 -6.517 -23.192 1.00 95.19 88 HIS A C 1
ATOM 693 O O . HIS A 1 88 ? 16.256 -6.196 -22.054 1.00 95.19 88 HIS A O 1
ATOM 699 N N . THR A 1 89 ? 16.539 -7.770 -23.640 1.00 96.19 89 THR A N 1
ATOM 700 C CA . THR A 1 89 ? 16.255 -8.934 -22.788 1.00 96.19 89 THR A CA 1
ATOM 701 C C . THR A 1 89 ? 17.456 -9.255 -21.898 1.00 96.19 89 THR A C 1
ATOM 703 O O . THR A 1 89 ? 18.588 -8.984 -22.286 1.00 96.19 89 THR A O 1
ATOM 706 N N . GLU A 1 90 ? 17.218 -9.818 -20.707 1.00 90.50 90 GLU A N 1
ATOM 707 C CA . GLU A 1 90 ? 18.282 -10.250 -19.770 1.00 90.50 90 GLU A CA 1
ATOM 708 C C . GLU A 1 90 ? 19.286 -9.137 -19.399 1.00 90.50 90 GLU A C 1
ATOM 710 O O . GLU A 1 90 ? 20.469 -9.364 -19.183 1.00 90.50 90 GLU A O 1
ATOM 715 N N . CYS A 1 91 ? 18.819 -7.889 -19.326 1.00 94.94 91 CYS A N 1
ATOM 716 C CA . CYS A 1 91 ? 19.687 -6.745 -19.065 1.00 94.94 91 CYS A CA 1
ATOM 717 C C . CYS A 1 91 ? 20.295 -6.763 -17.649 1.00 94.94 91 CYS A C 1
ATOM 719 O O . CYS A 1 91 ? 19.572 -6.578 -16.664 1.00 94.94 91 CYS A O 1
ATOM 721 N N . GLU A 1 92 ? 21.624 -6.835 -17.562 1.00 94.31 92 GLU A N 1
ATOM 722 C CA . GLU A 1 92 ? 22.422 -6.693 -16.328 1.00 94.31 92 GLU A CA 1
ATOM 723 C C . GLU A 1 92 ? 23.159 -5.341 -16.226 1.00 94.31 92 GLU A C 1
ATOM 725 O O . GLU A 1 92 ? 23.975 -5.134 -15.331 1.00 94.31 92 GLU A O 1
ATOM 730 N N . ASN A 1 93 ? 22.885 -4.400 -17.137 1.00 96.00 93 ASN A N 1
ATOM 731 C CA . ASN A 1 93 ? 23.578 -3.112 -17.185 1.00 96.00 93 ASN A CA 1
ATOM 732 C C . ASN A 1 93 ? 23.390 -2.321 -15.873 1.00 96.00 93 ASN A C 1
ATOM 734 O O . ASN A 1 93 ? 22.264 -1.965 -15.508 1.00 96.00 93 ASN A O 1
ATOM 738 N N . ALA A 1 94 ? 24.509 -2.009 -15.211 1.00 95.12 94 ALA A N 1
ATOM 739 C CA . ALA A 1 94 ? 24.553 -1.269 -13.955 1.00 95.12 94 ALA A CA 1
ATOM 740 C C . ALA A 1 94 ? 23.870 0.103 -14.045 1.00 95.12 94 ALA A C 1
ATOM 742 O O . ALA A 1 94 ? 23.143 0.469 -13.124 1.00 95.12 94 ALA A O 1
ATOM 743 N N . ASP A 1 95 ? 24.008 0.819 -15.164 1.00 95.06 95 ASP A N 1
ATOM 744 C CA . ASP A 1 95 ? 23.365 2.123 -15.347 1.00 95.06 95 ASP A CA 1
ATOM 745 C C . ASP A 1 95 ? 21.841 1.973 -15.359 1.00 95.06 95 ASP A C 1
ATOM 747 O O . ASP A 1 95 ? 21.140 2.669 -14.634 1.00 95.06 95 ASP A O 1
ATOM 751 N N . CYS A 1 96 ? 21.310 0.984 -16.087 1.00 93.62 96 CYS A N 1
ATOM 752 C CA . CYS A 1 96 ? 19.872 0.699 -16.098 1.00 93.62 96 CYS A CA 1
ATOM 753 C C . CYS A 1 96 ? 19.344 0.293 -14.714 1.00 93.62 96 CYS A C 1
ATOM 755 O O . CYS A 1 96 ? 18.203 0.613 -14.375 1.00 93.62 96 CYS A O 1
ATOM 757 N N . ILE A 1 97 ? 20.140 -0.434 -13.923 1.00 92.81 97 ILE A N 1
ATOM 758 C CA . ILE A 1 97 ? 19.786 -0.819 -12.550 1.00 92.81 97 ILE A CA 1
ATOM 759 C C . ILE A 1 97 ? 19.719 0.430 -11.667 1.00 92.81 97 ILE A C 1
ATOM 761 O O . ILE A 1 97 ? 18.678 0.691 -11.064 1.00 92.81 97 ILE A O 1
ATOM 765 N N . VAL A 1 98 ? 20.778 1.243 -11.654 1.00 92.31 98 VAL A N 1
ATOM 766 C CA . VAL A 1 98 ? 20.865 2.456 -10.829 1.00 92.31 98 VAL A CA 1
ATOM 767 C C . VAL A 1 98 ? 19.795 3.471 -11.224 1.00 92.31 98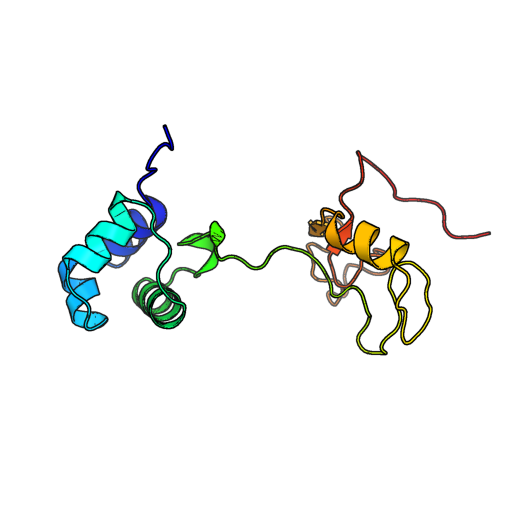 VAL A C 1
ATOM 769 O O . VAL A 1 98 ? 19.100 4.006 -10.355 1.00 92.31 98 VAL A O 1
ATOM 772 N N . THR A 1 99 ? 19.598 3.715 -12.522 1.00 90.88 99 THR A N 1
ATOM 773 C CA . THR A 1 99 ? 18.539 4.603 -13.017 1.00 90.88 99 THR A CA 1
ATOM 774 C C . THR A 1 99 ? 17.165 4.104 -12.579 1.00 90.88 99 THR A C 1
ATOM 776 O O . THR A 1 99 ? 16.347 4.894 -12.115 1.00 90.88 99 THR A O 1
ATOM 779 N N . HIS A 1 100 ? 16.909 2.794 -12.634 1.00 91.75 100 HIS A N 1
ATOM 780 C CA . HIS A 1 100 ? 15.633 2.245 -12.182 1.00 91.75 100 HIS A CA 1
ATOM 7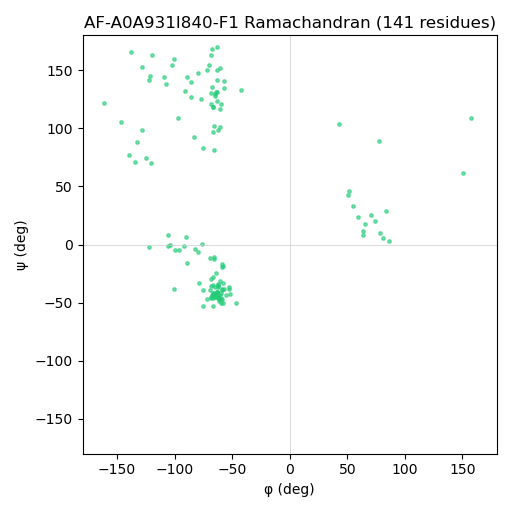81 C C . HIS A 1 100 ? 15.414 2.394 -10.671 1.00 91.75 100 HIS A C 1
ATOM 783 O O . HIS A 1 100 ? 14.331 2.788 -10.235 1.00 91.75 100 HIS A O 1
ATOM 789 N N . GLU A 1 101 ? 16.427 2.068 -9.868 1.00 88.81 101 GLU A N 1
ATOM 790 C CA . GLU A 1 101 ? 16.345 2.109 -8.406 1.00 88.81 101 GLU A CA 1
ATOM 791 C C . GLU A 1 101 ? 16.235 3.530 -7.851 1.00 88.81 101 GLU A C 1
ATOM 793 O O . GLU A 1 101 ? 15.612 3.729 -6.804 1.00 88.81 101 GLU A O 1
ATOM 798 N N . SER A 1 102 ? 16.804 4.512 -8.548 1.00 86.75 102 SER A N 1
ATOM 799 C CA . SER A 1 102 ? 16.737 5.929 -8.173 1.00 86.75 102 SER A CA 1
ATOM 800 C C . SER A 1 102 ? 15.530 6.663 -8.762 1.00 86.75 102 SER A C 1
ATOM 802 O O . SER A 1 102 ? 15.178 7.735 -8.271 1.00 86.75 102 SER A O 1
ATOM 804 N N . ALA A 1 103 ? 14.864 6.100 -9.774 1.00 87.62 103 ALA A N 1
ATOM 805 C CA . ALA A 1 103 ? 13.693 6.720 -10.374 1.00 87.62 103 ALA A CA 1
ATOM 806 C C . ALA A 1 103 ? 12.520 6.803 -9.379 1.00 87.62 103 ALA A C 1
ATOM 808 O O . ALA A 1 103 ? 12.092 5.804 -8.781 1.00 87.62 103 ALA A O 1
ATOM 809 N N . GLU A 1 104 ? 11.974 8.014 -9.247 1.00 88.94 104 GLU A N 1
ATOM 810 C CA . GLU A 1 104 ? 10.679 8.273 -8.624 1.00 88.94 104 GLU A CA 1
ATOM 811 C C . GLU A 1 104 ? 9.571 8.109 -9.667 1.00 88.94 104 GLU A C 1
ATOM 813 O O . GLU A 1 104 ? 9.711 8.541 -10.812 1.00 88.94 104 GLU A O 1
ATOM 818 N N . TRP A 1 105 ? 8.458 7.502 -9.264 1.00 90.25 105 TRP A N 1
ATOM 819 C CA . TRP A 1 105 ? 7.313 7.266 -10.136 1.00 90.25 105 TRP A CA 1
ATOM 820 C C . TRP A 1 105 ? 6.034 7.782 -9.499 1.00 90.25 105 TRP A C 1
ATOM 822 O O . TRP A 1 105 ? 5.892 7.821 -8.274 1.00 90.25 105 TRP A O 1
ATOM 832 N N . GLU A 1 106 ? 5.088 8.135 -10.352 1.00 89.12 106 GLU A N 1
ATOM 833 C CA . GLU A 1 106 ? 3.762 8.587 -9.962 1.00 89.12 106 GLU A CA 1
ATOM 834 C C . GLU A 1 106 ? 2.686 7.969 -10.855 1.00 89.12 106 GLU A C 1
ATOM 836 O O . GLU A 1 106 ? 2.967 7.363 -11.895 1.00 89.12 106 GLU A O 1
ATOM 841 N N . VAL A 1 107 ? 1.436 8.076 -10.407 1.00 89.31 107 VAL A N 1
ATOM 842 C CA . VAL A 1 107 ? 0.279 7.607 -11.170 1.00 89.31 107 VAL A CA 1
ATOM 843 C C . VAL A 1 107 ? 0.118 8.495 -12.401 1.00 89.31 107 VAL A C 1
ATOM 845 O O . VAL A 1 107 ? 0.111 9.717 -12.287 1.00 89.31 107 VAL A O 1
ATOM 848 N N . CYS A 1 108 ? -0.027 7.888 -13.577 1.00 88.31 108 CYS A N 1
ATOM 849 C CA . CYS A 1 108 ? -0.265 8.612 -14.818 1.00 88.31 108 CYS A CA 1
ATOM 850 C C . CYS A 1 108 ? -1.566 9.415 -14.721 1.00 88.31 108 CYS A C 1
ATOM 852 O O . CYS A 1 108 ? -2.647 8.833 -14.625 1.00 88.31 108 CYS A O 1
ATOM 854 N N . GLU A 1 109 ? -1.473 10.739 -14.803 1.00 86.12 109 GLU A N 1
ATOM 855 C CA . GLU A 1 109 ? -2.637 11.627 -14.713 1.00 86.12 109 GLU A CA 1
ATOM 856 C C . GLU A 1 109 ? -3.598 11.464 -15.898 1.00 86.12 109 GLU A C 1
ATOM 858 O O . GLU A 1 109 ? -4.802 11.643 -15.745 1.00 86.12 109 GLU A O 1
ATOM 863 N N . VAL A 1 110 ? -3.087 11.062 -17.068 1.00 85.38 110 VAL A N 1
ATOM 864 C CA . VAL A 1 110 ? -3.889 10.902 -18.291 1.00 85.38 110 VAL A CA 1
ATOM 865 C C . VAL A 1 110 ? -4.870 9.735 -18.163 1.00 85.38 110 VAL A C 1
ATOM 867 O O . VAL A 1 110 ? -6.038 9.875 -18.512 1.00 85.38 110 VAL A O 1
ATOM 870 N N . CYS A 1 111 ? -4.414 8.580 -17.661 1.00 89.12 111 CYS A N 1
ATOM 871 C CA . CYS A 1 111 ? -5.264 7.393 -17.498 1.00 89.12 111 CYS A CA 1
ATOM 872 C C . CYS A 1 111 ? -5.710 7.124 -16.058 1.00 89.12 111 CYS A C 1
ATOM 874 O O . CYS A 1 111 ? -6.388 6.127 -15.811 1.00 89.12 111 CYS A O 1
ATOM 876 N N . GLY A 1 112 ? -5.301 7.954 -15.095 1.00 87.12 112 GLY A N 1
ATOM 877 C CA . GLY A 1 112 ? -5.532 7.715 -13.668 1.00 87.12 112 GLY A CA 1
ATOM 878 C C . GLY A 1 112 ? -4.911 6.409 -13.158 1.00 87.12 112 GLY A C 1
ATOM 879 O O . GLY A 1 112 ? -5.394 5.837 -12.185 1.00 87.12 112 GLY A O 1
ATOM 880 N N . GLY A 1 113 ? -3.886 5.894 -13.841 1.00 88.50 113 GLY A N 1
ATOM 881 C CA . GLY A 1 113 ? -3.294 4.587 -13.550 1.00 88.50 113 GLY A CA 1
ATOM 882 C C . GLY A 1 113 ? -4.048 3.381 -14.116 1.00 88.50 113 GLY A C 1
ATOM 883 O O . GLY A 1 113 ? -3.654 2.250 -13.843 1.00 88.50 113 GLY A O 1
ATOM 884 N N . ALA A 1 114 ? -5.095 3.593 -14.916 1.00 88.62 114 ALA A N 1
ATOM 885 C CA . ALA A 1 114 ? -5.929 2.531 -15.472 1.00 88.62 114 ALA A CA 1
ATOM 886 C C . ALA A 1 114 ? -5.920 2.540 -17.017 1.00 88.62 114 ALA A C 1
ATOM 888 O O . ALA A 1 114 ? -6.928 2.861 -17.652 1.00 88.62 114 ALA A O 1
ATOM 889 N N . PRO A 1 115 ? -4.791 2.167 -17.659 1.00 84.06 115 PRO A N 1
ATOM 890 C CA . PRO A 1 115 ? -4.632 2.212 -19.119 1.00 84.06 115 PRO A CA 1
ATOM 891 C C . PRO A 1 115 ? -5.536 1.237 -19.895 1.00 84.06 115 PRO A C 1
ATOM 893 O O . PRO A 1 115 ? -5.620 1.327 -21.112 1.00 84.06 115 PRO A O 1
ATOM 896 N N . TRP A 1 116 ? -6.213 0.302 -19.223 1.00 82.50 116 TRP A N 1
ATOM 897 C CA . TRP A 1 116 ? -7.196 -0.600 -19.840 1.00 82.50 116 TRP A CA 1
ATOM 898 C C . TRP A 1 116 ? -8.588 0.032 -19.992 1.00 82.50 116 TRP A C 1
ATOM 900 O O . TRP A 1 116 ? -9.493 -0.603 -20.534 1.00 82.50 116 TRP A O 1
ATOM 910 N N . MET A 1 117 ? -8.802 1.254 -19.494 1.00 79.44 117 MET A N 1
ATOM 911 C CA . MET A 1 117 ? -10.072 1.951 -19.682 1.00 79.44 117 MET A CA 1
ATOM 912 C C . MET A 1 117 ? -10.160 2.520 -21.102 1.00 79.44 117 MET A C 1
ATOM 914 O O . MET A 1 117 ? -9.306 3.292 -21.530 1.00 79.44 117 MET A O 1
ATOM 918 N N . ALA A 1 118 ? -11.235 2.171 -21.816 1.00 62.09 118 ALA A N 1
ATOM 919 C CA . ALA A 1 118 ? -11.437 2.486 -23.236 1.00 62.09 118 ALA A CA 1
ATOM 920 C C . ALA A 1 118 ? -11.427 3.990 -23.576 1.00 62.09 118 ALA A C 1
ATOM 922 O O . ALA A 1 118 ? -11.265 4.354 -24.737 1.00 62.09 118 ALA A O 1
ATOM 923 N N . SER A 1 119 ? -11.589 4.868 -22.583 1.00 67.62 119 SER A N 1
ATOM 924 C CA . SER A 1 119 ? -11.552 6.321 -22.760 1.00 67.62 119 SER A CA 1
ATOM 925 C C . SER A 1 119 ? -10.138 6.900 -22.861 1.00 67.62 119 SER A C 1
ATOM 927 O O . SER A 1 119 ? -10.009 8.099 -23.097 1.00 67.62 119 SER A O 1
ATOM 929 N N . VAL A 1 120 ? -9.085 6.097 -22.659 1.00 63.84 120 VAL A N 1
ATOM 930 C CA . VAL A 1 120 ? -7.700 6.585 -22.630 1.00 63.84 120 VAL A CA 1
ATOM 931 C C . VAL A 1 120 ? -6.793 5.704 -23.481 1.00 63.84 120 VAL A C 1
ATOM 933 O O . VAL A 1 120 ? -6.173 4.757 -23.008 1.00 63.84 120 VAL A O 1
ATOM 936 N N . THR A 1 121 ? -6.687 6.034 -24.763 1.00 66.94 121 THR A N 1
ATOM 937 C CA . THR A 1 121 ? -5.722 5.410 -25.676 1.00 66.94 121 THR A CA 1
ATOM 938 C C . THR A 1 121 ? -4.409 6.191 -25.698 1.00 66.94 121 THR A C 1
ATOM 940 O O . THR A 1 121 ? -4.417 7.405 -25.880 1.00 66.94 121 THR A O 1
ATOM 943 N N . GLY A 1 122 ? -3.273 5.494 -25.571 1.00 69.56 122 GLY A N 1
ATOM 944 C CA . GLY A 1 122 ? -1.964 6.035 -25.962 1.00 69.56 122 GLY A CA 1
ATOM 945 C C . GLY A 1 122 ? -1.236 6.931 -24.949 1.00 69.56 122 GLY A C 1
ATOM 946 O O . GLY A 1 122 ? -0.438 7.758 -25.370 1.00 69.56 122 GLY A O 1
ATOM 947 N N . CYS A 1 123 ? -1.438 6.769 -23.632 1.00 81.44 123 CYS A N 1
ATOM 948 C CA . CYS A 1 123 ? -0.725 7.557 -22.600 1.00 81.44 123 CYS A CA 1
ATOM 949 C C . CYS A 1 123 ? 0.818 7.449 -22.653 1.00 81.44 123 CYS A C 1
ATOM 951 O O . CYS A 1 123 ? 1.491 8.236 -21.996 1.00 81.44 123 CYS A O 1
ATOM 953 N N . GLY A 1 124 ? 1.385 6.431 -23.319 1.00 80.25 124 GLY A N 1
ATOM 954 C CA . GLY A 1 124 ? 2.824 6.118 -23.267 1.00 80.25 124 GLY A CA 1
ATOM 955 C C . GLY A 1 124 ? 3.329 5.702 -21.876 1.00 80.25 124 GLY A C 1
ATOM 956 O O . GLY A 1 124 ? 4.527 5.578 -21.654 1.00 80.25 124 GLY A O 1
ATOM 957 N N . CYS A 1 125 ? 2.418 5.506 -20.925 1.00 88.44 125 CYS A N 1
ATOM 958 C CA . CYS A 1 125 ? 2.717 5.191 -19.541 1.00 88.44 125 CYS A CA 1
ATOM 959 C C . CYS A 1 125 ? 3.069 3.709 -19.354 1.00 88.44 125 CYS A C 1
ATOM 961 O O . CYS A 1 125 ? 2.520 2.827 -20.018 1.00 88.44 125 CYS A O 1
ATOM 963 N N . VAL A 1 126 ? 3.947 3.416 -18.394 1.00 87.44 126 VAL A N 1
ATOM 964 C CA . VAL A 1 126 ? 4.341 2.047 -18.046 1.00 87.44 126 VAL A CA 1
ATOM 965 C C . VAL A 1 126 ? 3.288 1.473 -17.103 1.00 87.44 126 VAL A C 1
ATOM 967 O O . VAL A 1 126 ? 3.337 1.689 -15.894 1.00 87.44 126 VAL A O 1
ATOM 970 N N . PHE A 1 127 ? 2.289 0.788 -17.664 1.00 86.00 127 PHE A N 1
ATOM 971 C CA . PHE A 1 127 ? 1.172 0.182 -16.919 1.00 86.00 127 PHE A CA 1
ATOM 972 C C . PHE A 1 127 ? 0.473 1.152 -15.949 1.00 86.00 127 PHE A C 1
ATOM 974 O O . PHE A 1 127 ? 0.152 0.799 -14.818 1.00 86.00 127 PHE A O 1
ATOM 981 N N . GLY A 1 128 ? 0.241 2.390 -16.393 1.00 88.19 128 GLY A N 1
ATOM 982 C CA . GLY A 1 128 ? -0.411 3.413 -15.572 1.00 88.19 128 GLY A CA 1
ATOM 983 C C . GLY A 1 128 ? 0.532 4.201 -14.661 1.00 88.19 128 GLY A C 1
ATOM 984 O O . GLY A 1 128 ? 0.066 5.074 -13.932 1.00 88.19 128 GLY A O 1
ATOM 985 N N . LEU A 1 129 ? 1.841 3.952 -14.725 1.00 90.62 129 LEU A N 1
ATOM 986 C CA . LEU A 1 129 ? 2.859 4.735 -14.031 1.00 90.62 129 LEU A CA 1
ATOM 987 C C . LEU A 1 129 ? 3.671 5.568 -15.019 1.00 90.62 129 LEU A C 1
ATOM 989 O O . LEU A 1 129 ? 3.967 5.134 -16.135 1.00 90.62 129 LEU A O 1
ATOM 993 N N . VAL A 1 130 ? 4.052 6.763 -14.591 1.00 89.12 130 VAL A N 1
ATOM 994 C CA . VAL A 1 130 ? 5.013 7.613 -15.296 1.00 89.12 130 VAL A CA 1
ATOM 995 C C . VAL A 1 130 ? 6.182 7.896 -14.370 1.00 89.12 130 VAL A C 1
ATOM 997 O O . VAL A 1 130 ? 6.014 7.994 -13.151 1.00 89.12 130 VAL A O 1
ATOM 1000 N N . GLN A 1 131 ? 7.383 7.990 -14.938 1.00 87.56 131 GLN A N 1
ATOM 1001 C CA . GLN A 1 131 ? 8.511 8.509 -14.184 1.00 87.56 131 GLN A CA 1
ATOM 1002 C C . GLN A 1 131 ? 8.195 9.964 -13.849 1.00 87.56 131 GLN A C 1
ATOM 1004 O O . GLN A 1 131 ? 7.809 10.743 -14.725 1.00 87.56 131 GLN A O 1
ATOM 1009 N N . LYS A 1 132 ? 8.366 10.328 -12.583 1.00 83.81 132 LYS A N 1
ATOM 1010 C CA . LYS A 1 132 ? 8.199 11.699 -12.129 1.00 83.81 132 LYS A CA 1
ATOM 1011 C C . LYS A 1 132 ? 9.300 12.538 -12.770 1.00 83.81 132 LYS A C 1
ATOM 1013 O O . LYS A 1 132 ? 10.451 12.537 -12.336 1.00 83.81 132 LYS A O 1
ATOM 1018 N N . SER A 1 133 ? 8.962 13.199 -13.869 1.00 63.00 133 SER A N 1
ATOM 1019 C CA . SER A 1 133 ? 9.857 14.156 -14.510 1.00 63.00 133 SER A CA 1
ATOM 1020 C C . SER A 1 133 ? 9.989 15.395 -13.621 1.00 63.00 133 SER A C 1
ATOM 1022 O O . SER A 1 133 ? 9.081 15.733 -12.855 1.00 63.00 133 SER A O 1
ATOM 1024 N N . ALA A 1 134 ? 11.096 16.130 -13.738 1.00 48.81 134 ALA A N 1
ATOM 1025 C CA . ALA A 1 134 ? 11.105 17.528 -13.327 1.00 48.81 134 ALA A CA 1
ATOM 1026 C C . ALA A 1 134 ? 10.161 18.299 -14.270 1.00 48.81 134 ALA A C 1
ATOM 1028 O O . ALA A 1 134 ? 10.620 18.872 -15.243 1.00 48.81 134 ALA A O 1
ATOM 1029 N N . LYS A 1 135 ? 8.849 18.235 -14.000 1.00 34.69 135 LYS A N 1
ATOM 1030 C CA . LYS A 1 135 ? 7.740 18.936 -14.671 1.00 34.69 135 LYS A CA 1
ATOM 1031 C C . LYS A 1 135 ? 7.831 18.974 -16.210 1.00 34.69 135 LYS A C 1
ATOM 1033 O O . LYS A 1 135 ? 8.486 19.836 -16.778 1.00 34.69 135 LYS A O 1
ATOM 1038 N N . PHE A 1 136 ? 7.017 18.126 -16.843 1.00 40.97 136 PHE A N 1
ATOM 1039 C CA . PHE A 1 136 ? 6.716 18.063 -18.282 1.00 40.97 136 PHE A CA 1
ATOM 1040 C C . PHE A 1 136 ? 7.795 17.413 -19.159 1.00 40.97 136 PHE A C 1
ATOM 1042 O O . PHE A 1 136 ? 8.616 18.081 -19.775 1.00 40.97 136 PHE A O 1
ATOM 1049 N N . ALA A 1 137 ? 7.694 16.095 -19.329 1.00 34.66 137 ALA A N 1
ATOM 1050 C CA . ALA A 1 137 ? 8.211 15.409 -20.511 1.00 34.66 137 ALA A CA 1
ATOM 1051 C C . ALA A 1 137 ? 7.080 14.598 -21.158 1.00 34.66 137 ALA A C 1
ATOM 1053 O O . ALA A 1 137 ? 7.000 13.381 -21.029 1.00 34.66 137 ALA A O 1
ATOM 1054 N N . ALA A 1 138 ? 6.172 15.299 -21.834 1.00 34.91 138 ALA A N 1
ATOM 1055 C CA . ALA A 1 138 ? 5.288 14.706 -22.826 1.00 34.91 138 ALA A CA 1
ATOM 1056 C C . ALA A 1 138 ? 5.391 15.540 -24.104 1.00 34.91 138 ALA A C 1
ATOM 1058 O O . ALA A 1 138 ? 4.807 16.617 -24.185 1.00 34.91 138 ALA A O 1
ATOM 1059 N N . ALA A 1 139 ? 6.199 15.045 -25.043 1.00 35.88 139 ALA A N 1
ATOM 1060 C CA . ALA A 1 139 ? 6.038 15.098 -26.500 1.00 35.88 139 ALA A CA 1
ATOM 1061 C C . ALA A 1 139 ? 7.421 14.929 -27.148 1.00 35.88 139 ALA A C 1
ATOM 1063 O O . ALA A 1 139 ? 8.242 15.840 -27.093 1.00 35.88 139 ALA A O 1
ATOM 1064 N N . GLY A 1 140 ? 7.670 13.780 -27.781 1.00 33.72 140 GLY A N 1
ATOM 1065 C CA . GLY A 1 140 ? 8.815 13.643 -28.682 1.00 33.72 140 GLY A CA 1
ATOM 1066 C C . GLY A 1 140 ? 9.415 12.248 -28.778 1.00 33.72 140 GLY A C 1
ATOM 1067 O O . GLY A 1 140 ? 10.589 12.081 -28.483 1.00 33.72 140 GLY A O 1
ATOM 1068 N N . ALA A 1 141 ? 8.638 11.263 -29.227 1.00 31.88 141 ALA A N 1
ATOM 1069 C CA . ALA A 1 141 ? 9.198 10.051 -29.821 1.00 31.88 141 ALA A CA 1
ATOM 1070 C C . ALA A 1 141 ? 8.426 9.712 -31.101 1.00 31.88 141 ALA A C 1
ATOM 1072 O O . ALA A 1 141 ? 7.630 8.781 -31.126 1.00 31.88 141 ALA A O 1
ATOM 1073 N N . VAL A 1 142 ? 8.637 10.528 -32.139 1.00 32.59 142 VAL A N 1
ATOM 1074 C CA . VAL A 1 142 ? 8.627 10.092 -33.543 1.00 32.59 142 VAL A CA 1
ATOM 1075 C C . VAL A 1 142 ? 9.651 10.947 -34.296 1.00 32.59 142 VAL A C 1
ATOM 1077 O O . VAL A 1 142 ? 9.396 12.123 -34.559 1.00 32.59 142 VAL A O 1
ATOM 1080 N N . ALA A 1 143 ? 10.795 10.346 -34.614 1.00 32.06 143 ALA A N 1
ATOM 1081 C CA . ALA A 1 143 ? 11.594 10.586 -35.816 1.00 32.06 143 ALA A CA 1
ATOM 1082 C C . ALA A 1 143 ? 12.469 9.350 -36.043 1.00 32.06 143 ALA A C 1
ATOM 1084 O O . ALA A 1 143 ? 13.163 8.958 -35.078 1.00 32.06 143 ALA A O 1
#

pLDDT: mean 84.93, std 17.09, range [31.88, 97.19]

Secondary structure (DSSP, 8-state):
-------HHHHHHHHHTT--HHHHHHHHTS-HHHHHHHHHS-PPPPHHHHHHHHHHHT--HHHH-GGGSPPS---SB-TTSBBTTT--BT---HHHHHHHHH--EEE-TTTTT-TTSTT------BTTEEE--SS---S----

Solvent-accessible surface area (backbone atoms only — not comparable to full-atom values): 8668 Å² total; per-residue (Å²): 132,83,81,69,52,52,28,56,57,44,49,50,37,35,50,75,58,74,43,50,54,56,56,50,11,62,77,68,75,47,58,41,68,58,43,45,40,33,28,55,52,39,50,80,64,59,68,72,56,39,54,50,52,19,63,73,41,75,44,56,51,43,72,58,35,57,93,71,37,81,74,67,65,74,71,64,43,47,98,86,42,29,25,79,82,77,67,38,64,81,67,79,54,62,65,59,50,52,54,56,75,67,56,53,44,40,69,25,79,85,42,72,36,44,60,84,43,92,92,38,81,81,80,85,47,61,86,18,30,34,72,62,57,91,76,82,86,85,86,86,90,84,130

Mean predicted aligned error: 9.75 Å

Organism: NCBI:txid2785916

Foldseek 3Di:
DPPQDFQVQLVVLCVVLVHDLVRLCVQLVHDSVVSVCCGRRVDDDDPVSLVSSCVSSVHDSCRSRVVPPDAPADPCADPVQAGPPPRDHPDPDPVSVVCRVPWHKDFQPQCSLCQVDPVGPDSVADSRMDGDDPPDDPDDPDD